Protein AF-A0A519HIV2-F1 (afdb_monomer_lite)

Foldseek 3Di:
DDPPPDPDDDDPVLVVVLLVCVLVPHDLVVSCVVSVHDSVVSVVCCVVVVSDPVSVCVVVVPDDPPDDPPHDDPVVVVVVVVVPPPDPPDDDLVRQLVVLQVVLVVCVVVVNNVVSVVSNVVNVVSVVVVVVVD

Secondary structure (DSSP, 8-state):
-----------HHHHHHHHHHHHTT--HHHHHHHTT--HHHHHHHHHHTT-SHHHHHHHTT---SS--TTSPPHHHHHHHHHHHSPPPP---HHHHHHHHHHHHHHHHHTT-HHHHHHHHHHHHHHHHHHHH--

Structure (mmCIF, N/CA/C/O backbone):
data_AF-A0A519HIV2-F1
#
_entry.id   AF-A0A519HIV2-F1
#
loop_
_atom_site.group_PDB
_atom_site.id
_atom_site.type_symbol
_atom_site.label_atom_id
_atom_site.label_alt_id
_atom_site.label_comp_id
_atom_site.label_asym_id
_atom_site.label_entity_id
_atom_site.label_seq_id
_atom_site.pdbx_PDB_ins_code
_atom_site.Cartn_x
_atom_site.Cartn_y
_atom_site.Cartn_z
_atom_site.occupancy
_atom_site.B_iso_or_equiv
_atom_site.auth_seq_id
_atom_site.auth_comp_id
_atom_site.auth_asym_id
_atom_site.auth_atom_id
_atom_site.pdbx_PDB_model_num
ATOM 1 N N . MET A 1 1 ? 1.471 12.743 49.410 1.00 39.19 1 MET A N 1
ATOM 2 C CA . MET A 1 1 ? -0.005 12.747 49.444 1.00 39.19 1 MET A CA 1
ATOM 3 C C . MET A 1 1 ? -0.466 11.949 48.234 1.00 39.19 1 MET A C 1
ATOM 5 O O . MET A 1 1 ? -0.447 12.463 47.124 1.00 39.19 1 MET A O 1
ATOM 9 N N . GLU A 1 2 ? -0.706 10.650 48.408 1.00 43.81 2 GLU A N 1
ATOM 10 C CA . GLU A 1 2 ? -1.133 9.797 47.297 1.00 43.81 2 GLU A CA 1
ATOM 11 C C . GLU A 1 2 ? -2.569 10.145 46.904 1.00 43.81 2 GLU A C 1
ATOM 13 O O . GLU A 1 2 ? -3.510 9.967 47.676 1.00 43.81 2 GLU A O 1
ATOM 18 N N . HIS A 1 3 ? -2.743 10.677 45.698 1.00 51.78 3 HIS A N 1
ATOM 19 C CA . HIS A 1 3 ? -4.063 10.919 45.137 1.00 51.78 3 HIS A CA 1
ATOM 20 C C . HIS A 1 3 ? -4.638 9.593 44.632 1.00 51.78 3 HIS A C 1
ATOM 22 O O . HIS A 1 3 ? -4.463 9.235 43.465 1.00 51.78 3 HIS A O 1
ATOM 28 N N . TYR A 1 4 ? -5.354 8.869 45.491 1.00 55.22 4 TYR A N 1
ATOM 29 C CA . TYR A 1 4 ? -6.195 7.754 45.060 1.00 55.22 4 TYR A CA 1
ATOM 30 C C . TYR A 1 4 ? -7.309 8.302 44.159 1.00 55.22 4 TYR A C 1
ATOM 32 O O . TYR A 1 4 ? -8.351 8.766 44.620 1.00 55.22 4 TYR A O 1
ATOM 40 N N . ARG A 1 5 ? -7.088 8.295 42.839 1.00 59.34 5 ARG A N 1
ATOM 41 C CA . ARG A 1 5 ? -8.141 8.602 41.866 1.00 59.34 5 ARG A CA 1
ATOM 42 C C . ARG A 1 5 ? -9.160 7.467 41.908 1.00 59.34 5 ARG A C 1
ATOM 44 O O . ARG A 1 5 ? -8.945 6.423 41.295 1.00 59.34 5 ARG A O 1
ATOM 51 N N . LEU A 1 6 ? -10.270 7.684 42.614 1.00 60.53 6 LEU A N 1
ATOM 52 C CA . LEU A 1 6 ? -11.456 6.831 42.547 1.00 60.53 6 LEU A CA 1
ATOM 53 C C . LEU A 1 6 ? -11.798 6.578 41.074 1.00 60.53 6 LEU A C 1
ATOM 55 O O . LEU A 1 6 ? -12.088 7.498 40.304 1.00 60.53 6 LEU A O 1
ATOM 59 N N . ARG A 1 7 ? -11.700 5.313 40.657 1.00 65.31 7 ARG A N 1
ATOM 60 C CA . ARG A 1 7 ? -11.984 4.906 39.283 1.00 65.31 7 ARG A CA 1
ATOM 61 C C . ARG A 1 7 ? -13.464 5.175 39.024 1.00 65.31 7 ARG A C 1
ATOM 63 O O . ARG A 1 7 ? -14.319 4.553 39.644 1.00 65.31 7 ARG A O 1
ATOM 70 N N . LYS A 1 8 ? -13.771 6.108 38.116 1.00 69.88 8 LYS A N 1
ATOM 71 C CA . LYS A 1 8 ? -15.150 6.378 37.687 1.00 69.88 8 LYS A CA 1
ATOM 72 C C . LYS A 1 8 ? -15.730 5.104 37.066 1.00 69.88 8 LYS A C 1
ATOM 74 O O . LYS A 1 8 ? -15.392 4.755 35.933 1.00 69.88 8 LYS A O 1
ATOM 79 N N . TYR A 1 9 ? -16.578 4.401 37.809 1.00 74.69 9 TYR A N 1
ATOM 80 C CA . TYR A 1 9 ? -17.362 3.289 37.286 1.00 74.69 9 TYR A CA 1
ATOM 81 C C . TYR A 1 9 ? -18.682 3.820 36.717 1.00 74.69 9 TYR A C 1
ATOM 83 O O . TYR A 1 9 ? -19.297 4.748 37.248 1.00 74.69 9 TYR A O 1
ATOM 91 N N . ARG A 1 10 ? -19.091 3.258 35.579 1.00 81.25 10 ARG A N 1
ATOM 92 C CA . ARG A 1 10 ? -20.380 3.522 34.934 1.00 81.25 10 ARG A CA 1
ATOM 93 C C . ARG A 1 10 ? -21.106 2.198 34.779 1.00 81.25 10 ARG A C 1
ATOM 95 O O . ARG A 1 10 ? -20.470 1.205 34.415 1.00 81.25 10 ARG A O 1
ATOM 102 N N . GLY A 1 11 ? -22.401 2.206 35.079 1.00 84.62 11 GLY A N 1
ATOM 103 C CA . GLY A 1 11 ? -23.249 1.022 35.024 1.00 84.62 11 GLY A CA 1
ATOM 104 C C . GLY A 1 11 ? -23.404 0.469 33.602 1.00 84.62 11 GLY A C 1
ATOM 105 O O . GLY A 1 11 ? -23.075 1.152 32.624 1.00 84.62 11 GLY A O 1
ATOM 106 N N . PRO A 1 12 ? -23.904 -0.771 33.468 1.00 87.50 12 PRO A N 1
ATOM 107 C CA . PRO A 1 12 ? -24.088 -1.423 32.172 1.00 87.50 12 PRO A CA 1
ATOM 108 C C . PRO A 1 12 ? -25.025 -0.635 31.244 1.00 87.50 12 PRO A C 1
ATOM 110 O O . PRO A 1 12 ? -24.770 -0.563 30.043 1.00 87.50 12 PRO A O 1
ATOM 113 N N . GLU A 1 13 ? -26.037 0.039 31.792 1.00 89.06 13 GLU A N 1
ATOM 114 C CA . GLU A 1 13 ? -26.978 0.863 31.022 1.00 89.06 13 GLU A CA 1
ATOM 115 C C . GLU A 1 13 ? -26.298 2.051 30.332 1.00 89.06 13 GLU A C 1
ATOM 117 O O . GLU A 1 13 ? -26.504 2.288 29.139 1.00 89.06 13 GLU A O 1
ATOM 122 N N . THR A 1 14 ? -25.413 2.762 31.041 1.00 91.44 14 THR A N 1
ATOM 123 C CA . THR A 1 14 ? -24.627 3.857 30.453 1.00 91.44 14 THR A CA 1
ATOM 124 C C . THR A 1 14 ? -23.763 3.337 29.309 1.00 91.44 14 THR A C 1
ATOM 126 O O . THR A 1 14 ? -23.669 3.966 28.258 1.00 91.44 14 THR A O 1
ATOM 129 N N . TRP A 1 15 ? -23.158 2.160 29.479 1.00 91.38 15 TRP A N 1
ATOM 130 C CA . TRP A 1 15 ? -22.340 1.547 28.437 1.00 91.38 15 TRP A CA 1
ATOM 131 C C . TRP A 1 15 ? -23.147 1.090 27.220 1.00 91.38 15 TRP A C 1
ATOM 133 O O . TRP A 1 15 ? -22.638 1.185 26.103 1.00 91.38 15 TRP A O 1
ATOM 143 N N . ALA A 1 16 ? -24.403 0.672 27.394 1.00 92.75 16 ALA A N 1
ATOM 144 C CA . ALA A 1 16 ? -25.299 0.376 26.279 1.00 92.75 16 ALA A CA 1
ATOM 145 C C . ALA A 1 16 ? -25.609 1.636 25.450 1.00 92.75 16 ALA A C 1
ATOM 147 O O . ALA A 1 16 ? -25.564 1.596 24.218 1.00 92.75 16 ALA A O 1
ATOM 148 N N . GLN A 1 17 ? -25.841 2.777 26.108 1.00 94.06 17 GLN A N 1
ATOM 149 C CA . GLN A 1 17 ? -26.053 4.060 25.426 1.00 94.06 17 GLN A CA 1
ATOM 150 C C . GLN A 1 17 ? -24.782 4.566 24.731 1.00 94.06 17 GLN A C 1
ATOM 152 O O . GLN A 1 17 ? -24.836 4.985 23.574 1.00 94.06 17 GLN A O 1
ATOM 157 N N . VAL A 1 18 ? -23.627 4.450 25.395 1.00 94.12 18 VAL A N 1
ATOM 158 C CA . VAL A 1 18 ? -22.304 4.749 24.822 1.00 94.12 18 VAL A CA 1
ATOM 159 C C . VAL A 1 18 ? -22.059 3.925 23.560 1.00 94.12 18 VAL A C 1
ATOM 161 O O . VAL A 1 18 ? -21.657 4.476 22.536 1.00 94.12 18 VAL A O 1
ATOM 164 N N . ARG A 1 19 ? -22.337 2.615 23.609 1.00 93.25 19 ARG A N 1
ATOM 165 C CA . ARG A 1 19 ? -22.222 1.721 22.452 1.00 93.25 19 ARG A CA 1
ATOM 166 C C . ARG A 1 19 ? -23.124 2.184 21.316 1.00 93.25 19 ARG A C 1
ATOM 168 O O . ARG A 1 19 ? -22.651 2.294 20.190 1.00 93.25 19 ARG A O 1
ATOM 175 N N . LYS A 1 20 ? -24.395 2.478 21.605 1.00 94.00 20 LYS A N 1
ATOM 176 C CA . LYS A 1 20 ? -25.363 2.948 20.604 1.00 94.00 20 LYS A CA 1
ATOM 177 C C . LYS A 1 20 ? -24.875 4.222 19.907 1.00 94.00 20 LYS A C 1
ATOM 179 O O . LYS A 1 20 ? -24.882 4.270 18.683 1.00 94.00 20 LYS A O 1
ATOM 184 N N . ALA A 1 21 ? -24.400 5.210 20.666 1.00 93.44 21 ALA A N 1
ATOM 185 C CA . ALA A 1 21 ? -23.878 6.464 20.118 1.00 93.44 21 ALA A CA 1
ATOM 186 C C . ALA A 1 21 ? -22.599 6.258 19.286 1.00 93.44 21 ALA A C 1
ATOM 188 O O . ALA A 1 21 ? -22.478 6.780 18.180 1.00 93.44 21 ALA A O 1
ATOM 189 N N . TYR A 1 22 ? -21.664 5.447 19.788 1.00 93.31 22 TYR A N 1
ATOM 190 C CA . TYR A 1 22 ? -20.409 5.156 19.095 1.00 93.31 22 TYR A CA 1
ATOM 191 C C . TYR A 1 22 ? -20.631 4.402 17.776 1.00 93.31 22 TYR A C 1
ATOM 193 O O . TYR A 1 22 ? -20.067 4.766 16.746 1.00 93.31 22 TYR A O 1
ATOM 201 N N . VAL A 1 23 ? -21.493 3.380 17.789 1.00 92.00 23 VAL A N 1
ATOM 202 C CA . VAL A 1 23 ? -21.841 2.583 16.601 1.00 92.00 23 VAL A CA 1
ATOM 203 C C . VAL A 1 23 ? -22.635 3.404 15.582 1.00 92.00 23 VAL A C 1
ATOM 205 O O . VAL A 1 23 ? -22.438 3.219 14.386 1.00 92.00 23 VAL A O 1
ATOM 208 N N . ALA A 1 24 ? -23.457 4.360 16.028 1.00 91.12 24 ALA A N 1
ATOM 209 C CA . ALA A 1 24 ? -24.131 5.314 15.143 1.00 91.12 24 ALA A CA 1
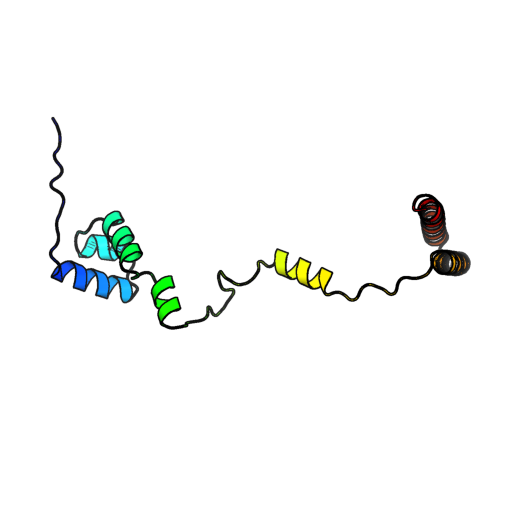ATOM 210 C C . ALA A 1 24 ? -23.160 6.259 14.400 1.00 91.12 24 ALA A C 1
ATOM 212 O O . ALA A 1 24 ? -23.580 6.985 13.504 1.00 91.12 24 ALA A O 1
ATOM 213 N N . GLY A 1 25 ? -21.866 6.246 14.743 1.00 91.19 25 GLY A N 1
ATOM 214 C CA . GLY A 1 25 ? -20.822 6.997 14.051 1.00 91.19 25 GLY A CA 1
ATOM 215 C C . GLY A 1 25 ? -20.345 8.249 14.784 1.00 91.19 25 GLY A C 1
ATOM 216 O O . GLY A 1 25 ? -19.493 8.960 14.249 1.00 91.19 25 GLY A O 1
ATOM 217 N N . GLU A 1 26 ? -20.834 8.512 16.001 1.00 92.19 26 GLU A N 1
ATOM 218 C CA . GLU A 1 26 ? -20.335 9.617 16.821 1.00 92.19 26 GLU A CA 1
ATOM 219 C C . GLU A 1 26 ? -18.861 9.380 17.214 1.00 92.19 26 GLU A C 1
ATOM 221 O O . GLU A 1 26 ? -18.433 8.262 17.518 1.00 92.19 26 GLU A O 1
ATOM 226 N N . SER A 1 27 ? -18.044 10.439 17.203 1.00 92.88 27 SER A N 1
ATOM 227 C CA . SER A 1 27 ? -16.610 10.310 17.487 1.00 92.88 27 SER A CA 1
ATOM 228 C C . SER A 1 27 ? -16.340 9.878 18.937 1.00 92.88 27 SER A C 1
ATOM 230 O O . SER A 1 27 ? -16.992 10.341 19.875 1.00 92.88 27 SER A O 1
ATOM 232 N N . ALA A 1 28 ? -15.316 9.041 19.152 1.00 92.06 28 ALA A N 1
ATOM 233 C CA . ALA A 1 28 ? -14.951 8.572 20.496 1.00 92.06 28 ALA A CA 1
ATOM 234 C C . ALA A 1 28 ? -14.712 9.712 21.514 1.00 92.06 28 ALA A C 1
ATOM 236 O O . ALA A 1 28 ? -15.161 9.572 22.650 1.00 92.06 28 ALA A O 1
ATOM 237 N N . PRO A 1 29 ? -14.049 10.838 21.164 1.00 94.38 29 PRO A N 1
ATOM 238 C CA . PRO A 1 29 ? -13.904 11.966 22.085 1.00 94.38 29 PRO A CA 1
ATOM 239 C C . PRO A 1 29 ? -15.234 12.636 22.451 1.00 94.38 29 PRO A C 1
ATOM 241 O O . PRO A 1 29 ? -15.391 13.043 23.598 1.00 94.38 29 PRO A O 1
ATOM 244 N N . SER A 1 30 ? -16.183 12.739 21.514 1.00 95.19 30 SER A N 1
ATOM 245 C CA . SER A 1 30 ? -17.508 13.325 21.770 1.00 95.19 30 SER A CA 1
ATOM 246 C C . SER A 1 30 ? -18.315 12.455 22.732 1.00 95.19 30 SER A C 1
ATOM 248 O O . SER A 1 30 ? -18.722 12.916 23.798 1.00 95.19 30 SER A O 1
ATOM 250 N N . VAL A 1 31 ? -18.413 11.156 22.431 1.00 94.44 31 VAL A N 1
ATOM 251 C CA . VAL A 1 31 ? -19.095 10.168 23.282 1.00 94.44 31 VAL A CA 1
ATOM 252 C C . VAL A 1 31 ? -18.464 10.125 24.680 1.00 94.44 31 VAL A C 1
ATOM 254 O O . VAL A 1 31 ? -19.171 10.109 25.686 1.00 94.44 31 VAL A O 1
ATOM 257 N N . ALA A 1 32 ? -17.131 10.169 24.766 1.00 93.75 32 ALA A N 1
ATOM 258 C CA . ALA A 1 32 ? -16.415 10.177 26.039 1.00 93.75 32 ALA A CA 1
ATOM 259 C C . ALA A 1 32 ? -16.784 11.374 26.928 1.00 93.75 32 ALA A C 1
ATOM 261 O O . ALA A 1 32 ? -17.019 11.194 28.122 1.00 93.75 32 ALA A O 1
ATOM 262 N N . ARG A 1 33 ? -16.882 12.578 26.346 1.00 92.75 33 ARG A N 1
ATOM 263 C CA . ARG A 1 33 ? -17.312 13.783 27.071 1.00 92.75 33 ARG A CA 1
ATOM 264 C C . ARG A 1 33 ? -18.780 13.698 27.482 1.00 92.75 33 ARG A C 1
ATOM 266 O O . ARG A 1 33 ? -19.098 13.976 28.630 1.00 92.75 33 ARG A O 1
ATOM 273 N N . ARG A 1 34 ? -19.656 13.274 26.566 1.00 92.56 34 ARG A N 1
ATOM 274 C CA . ARG A 1 34 ? -21.111 13.230 26.774 1.00 92.56 34 ARG A CA 1
ATOM 275 C C . ARG A 1 34 ? -21.532 12.287 27.903 1.00 92.56 34 ARG A C 1
ATOM 277 O O . ARG A 1 34 ? -22.433 12.618 28.662 1.00 92.56 34 ARG A O 1
ATOM 284 N N . PHE A 1 35 ? -20.883 11.131 28.017 1.00 89.88 35 PHE A N 1
ATOM 285 C CA . PHE A 1 35 ? -21.212 10.115 29.026 1.00 89.88 35 PHE A CA 1
ATOM 286 C C . PHE A 1 35 ? -20.229 10.086 30.213 1.00 89.88 35 PHE A C 1
ATOM 288 O O . PHE A 1 35 ? -20.300 9.183 31.051 1.00 89.88 35 PHE A O 1
ATOM 295 N N . ASP A 1 36 ? -19.305 11.054 30.286 1.00 89.25 36 ASP A N 1
ATOM 296 C CA . ASP A 1 36 ? -18.225 11.141 31.283 1.00 89.25 36 ASP A CA 1
ATOM 297 C C . ASP A 1 36 ? -17.496 9.796 31.480 1.00 89.25 36 ASP A C 1
ATOM 299 O O . ASP A 1 36 ? -17.353 9.277 32.593 1.00 89.25 36 ASP A O 1
ATOM 303 N N . VAL A 1 37 ? -17.070 9.200 30.360 1.00 90.00 37 VAL A N 1
ATOM 304 C CA . VAL A 1 37 ? -16.260 7.974 30.325 1.00 90.00 37 VAL A CA 1
ATOM 305 C C . VAL A 1 37 ? -14.853 8.275 29.828 1.00 90.00 37 VAL A C 1
ATOM 307 O O . VAL A 1 37 ? -14.632 9.101 28.948 1.00 90.00 37 VAL A O 1
ATOM 310 N N . GLY A 1 38 ? -13.864 7.559 30.363 1.00 91.00 38 GLY A N 1
ATOM 311 C CA . GLY A 1 38 ? -12.484 7.697 29.904 1.00 91.00 38 GLY A CA 1
ATOM 312 C C . GLY A 1 38 ? -12.319 7.239 28.452 1.00 91.00 38 GLY A C 1
ATOM 313 O O . GLY A 1 38 ? -12.650 6.099 28.120 1.00 91.00 38 GLY A O 1
ATOM 314 N N . LEU A 1 39 ? -11.725 8.086 27.606 1.00 91.94 39 LEU A N 1
ATOM 315 C CA . LEU A 1 39 ? -11.493 7.800 26.183 1.00 91.94 39 LEU A CA 1
ATOM 316 C C . LEU A 1 39 ? -10.708 6.497 25.958 1.00 91.94 39 LEU A C 1
ATOM 318 O O . LEU A 1 39 ? -11.046 5.704 25.080 1.00 91.94 39 LEU A O 1
ATOM 322 N N . ALA A 1 40 ? -9.677 6.250 26.770 1.00 91.00 40 ALA A N 1
ATOM 323 C CA . ALA A 1 40 ? -8.881 5.026 26.690 1.00 91.00 40 ALA A CA 1
ATOM 324 C C . ALA A 1 40 ? -9.705 3.771 27.031 1.00 91.00 40 ALA A C 1
ATOM 326 O O . ALA A 1 40 ? -9.547 2.737 26.384 1.00 91.00 40 ALA A O 1
ATOM 327 N N . ASN A 1 41 ? -10.617 3.870 28.006 1.00 90.75 41 ASN A N 1
ATOM 328 C CA . ASN A 1 41 ? -11.508 2.772 28.380 1.00 90.75 41 ASN A CA 1
ATOM 329 C C . ASN A 1 41 ? -12.526 2.496 27.264 1.00 90.75 41 ASN A C 1
ATOM 331 O O . ASN A 1 41 ? -12.674 1.352 26.847 1.00 90.75 41 ASN A O 1
ATOM 335 N N . LEU A 1 42 ? -13.133 3.548 26.701 1.00 91.44 42 LEU A N 1
ATOM 336 C CA . LEU A 1 42 ? -14.028 3.433 25.548 1.00 91.44 42 LEU A CA 1
ATOM 337 C C . LEU A 1 42 ? -13.343 2.739 24.364 1.00 91.44 42 LEU A C 1
ATOM 339 O O . LEU A 1 42 ? -13.883 1.777 23.829 1.00 91.44 42 LEU A O 1
ATOM 343 N N . ARG A 1 43 ? -12.133 3.172 23.984 1.00 92.31 43 ARG A N 1
ATOM 344 C CA . ARG A 1 43 ? -11.375 2.560 22.878 1.00 92.31 43 ARG A CA 1
ATOM 345 C C . ARG A 1 43 ? -11.022 1.100 23.152 1.00 92.31 43 ARG A C 1
ATOM 347 O O . ARG A 1 43 ? -11.180 0.262 22.268 1.00 92.31 43 ARG A O 1
ATOM 354 N N . ARG A 1 44 ? -10.565 0.784 24.370 1.00 91.56 44 ARG A N 1
ATOM 355 C CA . ARG A 1 44 ? -10.259 -0.596 24.775 1.00 91.56 44 ARG A CA 1
ATOM 356 C C . ARG A 1 44 ? -11.503 -1.473 24.678 1.00 91.56 44 ARG A C 1
ATOM 358 O O . ARG A 1 44 ? -11.444 -2.534 24.068 1.00 91.56 44 ARG A O 1
ATOM 365 N N . ARG A 1 45 ? -12.620 -1.012 25.237 1.00 91.00 45 ARG A N 1
ATOM 366 C CA . ARG A 1 45 ? -13.888 -1.741 25.232 1.00 91.00 45 ARG A CA 1
ATOM 367 C C . ARG A 1 45 ? -14.426 -1.932 23.817 1.00 91.00 45 ARG A C 1
ATOM 369 O O . ARG A 1 45 ? -14.762 -3.049 23.452 1.00 91.00 45 ARG A O 1
ATOM 376 N N . ALA A 1 46 ? -14.395 -0.887 22.992 1.00 92.19 46 ALA A N 1
ATOM 377 C CA . ALA A 1 46 ? -14.781 -0.965 21.586 1.00 92.19 46 ALA A CA 1
ATOM 378 C C . ALA A 1 46 ? -13.930 -1.970 20.794 1.00 92.19 46 ALA A C 1
ATOM 380 O O . ALA A 1 46 ? -14.462 -2.661 19.932 1.00 92.19 46 ALA A O 1
ATOM 381 N N . ARG A 1 47 ? -12.626 -2.087 21.090 1.00 91.75 47 ARG A N 1
ATOM 382 C CA . ARG A 1 47 ? -11.750 -3.093 20.470 1.00 91.75 47 ARG A CA 1
ATOM 383 C C . ARG A 1 47 ? -12.096 -4.513 20.922 1.00 91.75 47 ARG A C 1
ATOM 385 O O . ARG A 1 47 ? -12.207 -5.386 20.073 1.00 91.75 47 ARG A O 1
ATOM 392 N N . VAL A 1 48 ? -12.253 -4.734 22.229 1.00 91.38 48 VAL A N 1
ATOM 393 C CA . VAL A 1 48 ? -12.524 -6.065 22.809 1.00 91.38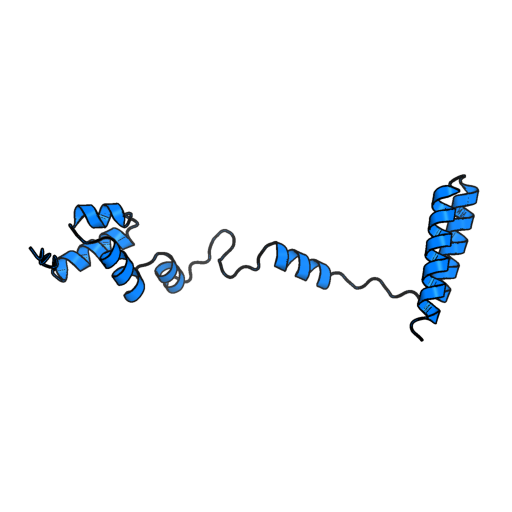 48 VAL A CA 1
ATOM 394 C C . VAL A 1 48 ? -13.903 -6.582 22.403 1.00 91.38 48 VAL A C 1
ATOM 396 O O . VAL A 1 48 ? -14.035 -7.731 22.006 1.00 91.38 48 VAL A O 1
ATOM 399 N N . GLU A 1 49 ? -14.922 -5.728 22.451 1.00 89.00 49 GLU A N 1
ATOM 400 C CA . GLU A 1 49 ? -16.296 -6.101 22.102 1.00 89.00 49 GLU A CA 1
ATOM 401 C C . GLU A 1 49 ? -16.610 -5.942 20.600 1.00 89.00 49 GLU A C 1
ATOM 403 O O . GLU A 1 49 ? -17.741 -6.169 20.166 1.00 89.00 49 GLU A O 1
ATOM 408 N N . GLY A 1 50 ? -15.627 -5.532 19.790 1.00 89.75 50 GLY A N 1
ATOM 409 C CA . GLY A 1 50 ? -15.756 -5.451 18.333 1.00 89.75 50 GLY A CA 1
ATOM 410 C C . GLY A 1 50 ? -16.720 -4.371 17.832 1.00 89.75 50 GLY A C 1
ATOM 411 O O . GLY A 1 50 ? -17.362 -4.548 16.803 1.00 89.75 50 GLY A O 1
ATOM 412 N N . TRP A 1 51 ? -16.846 -3.246 18.536 1.00 89.62 51 TRP A N 1
ATOM 413 C CA . TRP A 1 51 ? -17.684 -2.111 18.119 1.00 89.62 51 TRP A CA 1
ATOM 414 C C . TRP A 1 51 ? -17.009 -1.206 17.075 1.00 89.62 51 TRP A C 1
ATOM 416 O O . TRP A 1 51 ? -17.548 -0.158 16.725 1.00 89.62 51 TRP A O 1
ATOM 426 N N . THR A 1 52 ? -15.796 -1.537 16.629 1.00 87.44 52 THR A N 1
ATOM 427 C CA . THR A 1 52 ? -15.056 -0.717 15.664 1.00 87.44 52 THR A CA 1
ATOM 428 C C . THR A 1 52 ? -15.696 -0.786 14.280 1.00 87.44 52 THR A C 1
ATOM 430 O O . THR A 1 52 ? -16.250 -1.811 13.885 1.00 87.44 52 THR A O 1
ATOM 433 N N . ARG A 1 53 ? -15.573 0.303 13.510 1.00 82.94 53 ARG A N 1
ATOM 434 C CA . ARG A 1 53 ? -16.117 0.389 12.142 1.00 82.94 53 ARG A CA 1
ATOM 435 C C . ARG A 1 53 ? -15.624 -0.762 11.259 1.00 82.94 53 ARG A C 1
ATOM 437 O O . ARG A 1 53 ? -16.425 -1.339 10.542 1.00 82.94 53 ARG A O 1
ATOM 444 N N . SER A 1 54 ? -14.351 -1.144 11.382 1.00 81.69 54 SER A N 1
ATOM 445 C CA . SER A 1 54 ? -13.769 -2.276 10.649 1.00 81.69 54 SER A CA 1
ATOM 446 C C . SER A 1 54 ? -14.415 -3.615 11.016 1.00 81.69 54 SER A C 1
ATOM 448 O O . SER A 1 54 ? -14.782 -4.365 10.125 1.00 81.69 54 SER A O 1
ATOM 450 N N . LYS A 1 55 ? -14.626 -3.900 12.311 1.00 85.62 55 LYS A N 1
ATOM 451 C CA . LYS A 1 55 ? -15.265 -5.153 12.755 1.00 85.62 55 LYS A CA 1
ATOM 452 C C . LYS A 1 55 ? -16.748 -5.218 12.390 1.00 85.62 55 LYS A C 1
ATOM 454 O O . LYS A 1 55 ? -17.274 -6.295 12.129 1.00 85.62 55 LYS A O 1
ATOM 459 N N . ILE A 1 56 ? -17.425 -4.070 12.364 1.00 85.38 56 ILE A N 1
ATOM 460 C CA . ILE A 1 56 ? -18.803 -3.973 11.871 1.00 85.38 56 ILE A CA 1
ATOM 461 C C . ILE A 1 56 ? -18.843 -4.218 10.358 1.00 85.38 56 ILE A C 1
ATOM 463 O O . ILE A 1 56 ? -19.691 -4.981 9.910 1.00 85.38 56 ILE A O 1
ATOM 467 N N . ALA A 1 57 ? -17.926 -3.623 9.589 1.00 83.75 57 ALA A N 1
ATOM 468 C CA . ALA A 1 57 ? -17.835 -3.832 8.144 1.00 83.75 57 ALA A CA 1
ATOM 469 C C . ALA A 1 57 ? -17.556 -5.302 7.794 1.00 83.75 57 ALA A C 1
ATOM 471 O O . ALA A 1 57 ? -18.254 -5.855 6.957 1.00 83.75 57 ALA A O 1
ATOM 472 N N . GLU A 1 58 ? -16.625 -5.944 8.505 1.00 82.50 58 GLU A N 1
ATOM 473 C CA . GLU A 1 58 ? -16.316 -7.376 8.379 1.00 82.50 58 GLU A CA 1
ATOM 474 C C . GLU A 1 58 ? -17.549 -8.253 8.646 1.00 82.50 58 GLU A C 1
ATOM 476 O O . GLU A 1 58 ? -17.836 -9.172 7.889 1.00 82.50 58 GLU A O 1
ATOM 481 N N . ARG A 1 59 ? -18.341 -7.942 9.683 1.00 83.06 59 ARG A N 1
ATOM 482 C CA . ARG A 1 59 ? -19.584 -8.677 9.976 1.00 83.06 59 ARG A CA 1
ATOM 483 C C . ARG A 1 59 ? -20.656 -8.492 8.901 1.00 83.06 59 ARG A C 1
ATOM 485 O O . ARG A 1 59 ? -21.453 -9.397 8.685 1.00 83.06 59 ARG A O 1
ATOM 492 N N . LEU A 1 60 ? -20.725 -7.305 8.307 1.00 83.81 60 LEU A N 1
ATOM 493 C CA . LEU A 1 60 ? -21.697 -6.969 7.268 1.00 83.81 60 LEU A CA 1
ATOM 494 C C . LEU A 1 60 ? -21.215 -7.356 5.859 1.00 83.81 60 LEU A C 1
ATOM 496 O O . LEU A 1 60 ? -21.905 -7.031 4.899 1.00 83.81 60 LEU A O 1
ATOM 500 N N . ASP A 1 61 ? -20.048 -8.002 5.744 1.00 79.00 61 ASP A N 1
ATOM 501 C CA . ASP A 1 61 ? -19.371 -8.324 4.479 1.00 79.00 61 ASP A CA 1
ATOM 502 C C . ASP A 1 61 ? -19.277 -7.117 3.523 1.00 79.00 61 ASP A C 1
ATOM 504 O O . ASP A 1 61 ? -19.428 -7.202 2.303 1.00 79.00 61 ASP A O 1
ATOM 508 N N . LEU A 1 62 ? -19.072 -5.929 4.100 1.00 78.12 62 LEU A N 1
ATOM 509 C CA . LEU A 1 62 ? -18.965 -4.699 3.330 1.00 78.12 62 LEU A CA 1
ATOM 510 C C . LEU A 1 62 ? -17.565 -4.592 2.741 1.00 78.12 62 LEU A C 1
ATOM 512 O O . LEU A 1 62 ? -16.586 -4.378 3.460 1.00 78.12 62 LEU A O 1
ATOM 516 N N . LYS A 1 63 ? -17.489 -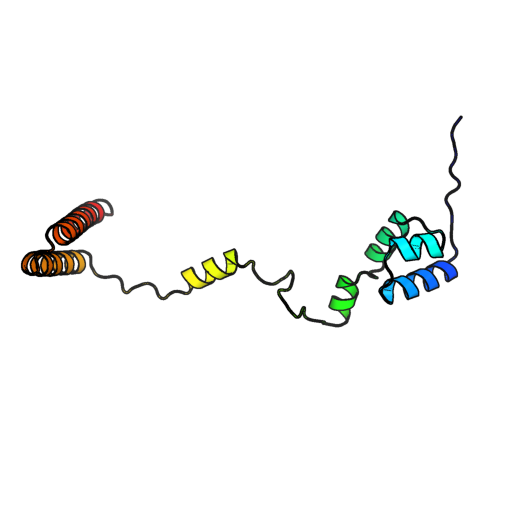4.665 1.412 1.00 70.19 63 LYS A N 1
ATOM 517 C CA . LYS A 1 63 ? -16.247 -4.422 0.682 1.00 70.19 63 LYS A CA 1
ATOM 518 C C . LYS A 1 63 ? -15.952 -2.919 0.594 1.00 70.19 63 LYS A C 1
ATOM 520 O O . LYS A 1 63 ? -16.857 -2.125 0.323 1.00 70.19 63 LYS A O 1
ATOM 525 N N . PRO A 1 64 ? -14.698 -2.501 0.819 1.00 69.38 64 PRO A N 1
ATOM 526 C CA . PRO A 1 64 ? -14.298 -1.112 0.645 1.00 69.38 64 PRO A CA 1
ATOM 527 C C . PRO A 1 64 ? -14.433 -0.695 -0.826 1.00 69.38 64 PRO A C 1
ATOM 529 O O . PRO A 1 64 ? -14.017 -1.413 -1.727 1.00 69.38 64 PRO A O 1
ATOM 532 N N . LEU A 1 65 ? -14.997 0.491 -1.072 1.00 70.81 65 LEU A N 1
ATOM 533 C CA . LEU A 1 65 ? -15.221 1.017 -2.430 1.00 70.81 65 LEU A CA 1
ATOM 534 C C . LEU A 1 65 ? -13.925 1.420 -3.159 1.00 70.81 65 LEU A C 1
ATOM 536 O O . LEU A 1 65 ? -13.925 1.591 -4.373 1.00 70.81 65 LEU A O 1
ATOM 540 N N . ARG A 1 66 ? -12.829 1.620 -2.425 1.00 65.38 66 ARG A N 1
ATOM 541 C CA . ARG A 1 66 ? -11.516 1.994 -2.956 1.00 65.38 66 ARG A CA 1
ATOM 542 C C . ARG A 1 66 ? -10.459 1.317 -2.098 1.00 65.38 66 ARG A C 1
ATOM 544 O O . ARG A 1 66 ? -10.320 1.736 -0.954 1.00 65.38 66 ARG A O 1
ATOM 551 N N . GLY A 1 67 ? -9.726 0.354 -2.655 1.00 64.62 67 GLY A N 1
ATOM 552 C CA . GLY A 1 67 ? -8.492 -0.171 -2.064 1.00 64.62 67 GLY A CA 1
ATOM 553 C C . GLY A 1 67 ? -8.674 -0.683 -0.634 1.00 64.62 67 GLY A C 1
ATOM 554 O O . GLY A 1 67 ? -8.474 0.072 0.318 1.00 64.62 67 GLY A O 1
ATOM 555 N N . GLY A 1 68 ? -9.081 -1.936 -0.458 1.00 67.56 68 GLY A N 1
ATOM 556 C CA . GLY A 1 68 ? -9.103 -2.568 0.855 1.00 67.56 68 GLY A CA 1
ATOM 557 C C . GLY A 1 68 ? -7.711 -2.686 1.463 1.00 67.56 68 GLY A C 1
ATOM 558 O O . GLY A 1 68 ? -6.707 -2.665 0.762 1.00 67.56 68 GLY A O 1
ATOM 559 N N . ALA A 1 69 ? -7.643 -2.835 2.788 1.00 67.38 69 ALA A N 1
ATOM 560 C CA . ALA A 1 69 ? -6.379 -3.148 3.461 1.00 67.38 69 ALA A CA 1
ATOM 561 C C . ALA A 1 69 ? -5.757 -4.465 2.953 1.00 67.38 69 ALA A C 1
ATOM 563 O O . ALA A 1 69 ? -4.553 -4.658 3.088 1.00 67.38 69 ALA A O 1
ATOM 564 N N . ASP A 1 70 ? -6.588 -5.331 2.370 1.00 70.00 70 ASP A N 1
ATOM 565 C CA . ASP A 1 70 ? -6.197 -6.603 1.770 1.00 70.00 70 ASP A CA 1
ATOM 566 C C . ASP A 1 70 ? -5.786 -6.468 0.294 1.00 70.00 70 ASP A C 1
ATOM 568 O O . ASP A 1 70 ? -5.253 -7.421 -0.274 1.00 70.00 70 ASP A O 1
ATOM 572 N N . ASP A 1 71 ? -6.005 -5.305 -0.335 1.00 75.50 71 ASP A N 1
ATOM 573 C CA . ASP A 1 71 ? -5.555 -5.092 -1.706 1.00 75.50 71 ASP A CA 1
ATOM 574 C C . ASP A 1 71 ? -4.025 -4.924 -1.721 1.00 75.50 71 ASP A C 1
ATOM 576 O O . ASP A 1 71 ? -3.466 -4.177 -0.905 1.00 75.50 71 ASP A O 1
ATOM 580 N N . PRO A 1 72 ? -3.318 -5.604 -2.643 1.00 76.94 72 PRO A N 1
ATOM 581 C CA . PRO A 1 72 ? -1.878 -5.455 -2.783 1.00 76.94 72 PRO A CA 1
ATOM 582 C C . PRO A 1 72 ? -1.510 -3.990 -3.019 1.00 76.94 72 PRO A C 1
ATOM 584 O O . PRO A 1 72 ? -2.196 -3.246 -3.725 1.00 76.94 72 PRO A O 1
ATOM 587 N N . SER A 1 73 ? -0.392 -3.570 -2.423 1.00 83.00 73 SER A N 1
ATOM 588 C CA . SER A 1 73 ? 0.087 -2.204 -2.611 1.00 83.00 73 SER A CA 1
ATOM 589 C C . SER A 1 73 ? 0.339 -1.927 -4.101 1.00 83.00 73 SER A C 1
ATOM 591 O O . SER A 1 73 ? 0.692 -2.849 -4.842 1.00 83.00 73 SER A O 1
ATOM 593 N N . PRO A 1 74 ? 0.243 -0.664 -4.555 1.00 81.56 74 PRO A N 1
ATOM 594 C CA . PRO A 1 74 ? 0.528 -0.315 -5.947 1.00 81.56 74 PRO A CA 1
ATOM 595 C C . PRO A 1 74 ? 1.902 -0.804 -6.430 1.00 81.56 74 PRO A C 1
ATOM 597 O O . PRO A 1 74 ? 2.052 -1.201 -7.579 1.00 81.56 74 PRO A O 1
ATOM 600 N N . ALA A 1 75 ? 2.898 -0.829 -5.539 1.00 84.62 75 ALA A N 1
ATOM 601 C CA . ALA A 1 75 ? 4.226 -1.350 -5.848 1.00 84.62 75 ALA A CA 1
ATOM 602 C C . ALA A 1 75 ? 4.226 -2.873 -6.060 1.00 84.62 75 ALA A C 1
ATOM 604 O O . ALA A 1 75 ? 4.884 -3.364 -6.971 1.00 84.62 75 ALA A O 1
ATOM 605 N N . LEU A 1 76 ? 3.475 -3.618 -5.242 1.00 85.25 76 LEU A N 1
ATOM 606 C CA . LEU A 1 76 ? 3.335 -5.065 -5.406 1.00 85.25 76 LEU A CA 1
ATOM 607 C C . LEU A 1 76 ? 2.585 -5.408 -6.699 1.00 85.25 76 LEU A C 1
ATOM 609 O O . LEU A 1 76 ? 2.969 -6.339 -7.398 1.00 85.25 76 LEU A O 1
ATOM 613 N N . MET A 1 77 ? 1.552 -4.627 -7.028 1.00 86.50 77 MET A N 1
ATOM 614 C CA . MET A 1 77 ? 0.812 -4.758 -8.284 1.00 86.50 77 MET A CA 1
ATOM 615 C C . MET A 1 77 ? 1.716 -4.548 -9.499 1.00 86.50 77 MET A C 1
ATOM 617 O O . MET A 1 77 ? 1.701 -5.368 -10.407 1.00 86.50 77 MET A O 1
ATOM 621 N N . ALA A 1 78 ? 2.559 -3.513 -9.487 1.00 85.94 78 ALA A N 1
ATOM 622 C CA . ALA A 1 78 ? 3.493 -3.254 -10.582 1.00 85.94 78 ALA A CA 1
ATOM 623 C C . ALA A 1 78 ? 4.512 -4.392 -10.773 1.00 85.94 78 ALA A C 1
ATOM 625 O O . ALA A 1 78 ? 4.852 -4.739 -11.900 1.00 85.94 78 ALA A O 1
ATOM 626 N N . LEU A 1 79 ? 4.991 -5.001 -9.683 1.00 85.19 79 LEU A N 1
ATOM 627 C CA . LEU A 1 79 ? 5.874 -6.168 -9.769 1.00 85.19 79 LEU A CA 1
ATOM 628 C C . LEU A 1 79 ? 5.152 -7.388 -10.348 1.00 85.19 79 LEU A C 1
ATOM 630 O O . LEU A 1 79 ? 5.706 -8.054 -11.217 1.00 85.19 79 LEU A O 1
ATOM 634 N N . ALA A 1 80 ? 3.918 -7.646 -9.911 1.00 87.19 80 ALA A N 1
ATOM 635 C CA . ALA A 1 80 ? 3.102 -8.728 -10.453 1.00 87.19 80 ALA A CA 1
ATOM 636 C C . ALA A 1 80 ? 2.799 -8.520 -11.947 1.00 87.19 80 ALA A C 1
ATOM 638 O O . ALA A 1 80 ? 2.827 -9.474 -12.718 1.00 87.19 80 ALA A O 1
ATOM 639 N N . GLU A 1 81 ? 2.560 -7.278 -12.375 1.00 87.69 81 GLU A N 1
ATOM 640 C CA . GLU A 1 81 ? 2.406 -6.931 -13.790 1.00 87.69 81 GLU A CA 1
ATOM 641 C C . GLU A 1 81 ? 3.684 -7.202 -14.587 1.00 87.69 81 GLU A C 1
ATOM 643 O O . GLU A 1 81 ? 3.598 -7.800 -15.655 1.00 87.69 81 GLU A O 1
ATOM 648 N N . LEU A 1 82 ? 4.859 -6.818 -14.068 1.00 82.81 82 LEU A N 1
ATOM 649 C CA . LEU A 1 82 ? 6.153 -7.099 -14.702 1.00 82.81 82 LEU A CA 1
ATOM 650 C C . LEU A 1 82 ? 6.431 -8.602 -14.814 1.00 82.81 82 LEU A C 1
ATOM 652 O O . LEU A 1 82 ? 6.943 -9.049 -15.836 1.00 82.81 82 LEU A O 1
ATOM 656 N N . GLU A 1 83 ? 6.087 -9.381 -13.789 1.00 83.06 83 GLU A N 1
ATOM 657 C CA . GLU A 1 83 ? 6.235 -10.840 -13.792 1.00 83.06 83 GLU A CA 1
ATOM 658 C C . GLU A 1 83 ? 5.242 -11.519 -14.748 1.00 83.06 83 GLU A C 1
ATOM 660 O O . GLU A 1 83 ? 5.575 -12.508 -15.397 1.00 83.06 83 GLU A O 1
ATOM 665 N N . ALA A 1 84 ? 4.041 -10.954 -14.891 1.00 85.56 84 ALA A N 1
ATOM 666 C CA . ALA A 1 84 ? 3.036 -11.409 -15.845 1.00 85.56 84 ALA A CA 1
ATOM 667 C C . ALA A 1 84 ? 3.336 -10.988 -17.295 1.00 85.56 84 ALA A C 1
ATOM 669 O O . ALA A 1 84 ? 2.661 -11.467 -18.214 1.00 85.56 84 ALA A O 1
ATOM 670 N N . MET A 1 85 ? 4.318 -10.106 -17.534 1.00 78.25 85 MET A N 1
ATOM 671 C CA . MET A 1 85 ? 4.725 -9.772 -18.895 1.00 78.25 85 MET A CA 1
ATOM 672 C C . MET A 1 85 ? 5.261 -11.032 -19.581 1.00 78.25 85 MET A C 1
ATOM 674 O O . MET A 1 85 ? 6.119 -11.717 -19.022 1.00 78.25 85 MET A O 1
ATOM 678 N N . PRO A 1 86 ? 4.793 -11.350 -20.803 1.00 80.44 86 PRO A N 1
ATOM 679 C CA . PRO A 1 86 ? 5.305 -12.500 -21.525 1.00 80.44 86 PRO A CA 1
ATOM 680 C C . PRO A 1 86 ? 6.812 -12.331 -21.707 1.00 80.44 86 PRO A C 1
ATOM 682 O O . PRO A 1 86 ? 7.267 -11.306 -22.226 1.00 80.44 86 PRO A O 1
ATOM 685 N N . GLU A 1 87 ? 7.581 -13.332 -21.271 1.00 72.44 87 GLU A N 1
ATOM 686 C CA . GLU A 1 87 ? 9.028 -13.318 -21.447 1.00 72.44 87 GLU A CA 1
ATOM 687 C C . GLU A 1 87 ? 9.316 -13.146 -22.948 1.00 72.44 87 GLU A C 1
ATOM 689 O O . GLU A 1 87 ? 8.767 -13.899 -23.767 1.00 72.44 87 GLU A O 1
ATOM 694 N N . PRO A 1 88 ? 10.112 -12.136 -23.352 1.00 71.12 88 PRO A N 1
ATOM 695 C CA . PRO A 1 88 ? 10.411 -11.942 -24.758 1.00 71.12 88 PRO A CA 1
ATOM 696 C C . PRO A 1 88 ? 11.032 -13.232 -25.303 1.00 71.12 88 PRO A C 1
ATOM 698 O O . PRO A 1 88 ? 11.847 -13.857 -24.616 1.00 71.12 88 PRO A O 1
ATOM 701 N N . PRO A 1 89 ? 10.666 -13.651 -26.528 1.00 76.12 89 PRO A N 1
ATOM 702 C CA . PRO A 1 89 ? 11.156 -14.901 -27.082 1.00 76.12 89 PRO A CA 1
ATOM 703 C C . PRO A 1 89 ? 12.682 -14.883 -27.063 1.00 76.12 89 PRO A C 1
ATOM 705 O O . PRO A 1 89 ? 13.310 -14.007 -27.665 1.00 76.12 89 PRO A O 1
ATOM 708 N N . ARG A 1 90 ? 13.278 -15.840 -26.344 1.00 74.75 90 ARG A N 1
ATOM 709 C CA . ARG A 1 90 ? 14.732 -15.948 -26.230 1.00 74.75 90 ARG A CA 1
ATOM 710 C C . ARG A 1 90 ? 15.310 -16.175 -27.624 1.00 74.75 90 ARG A C 1
ATOM 712 O O . ARG A 1 90 ? 15.029 -17.181 -28.271 1.00 74.75 90 ARG A O 1
ATOM 719 N N . ILE A 1 91 ? 16.096 -15.217 -28.103 1.00 79.62 91 ILE A N 1
ATOM 720 C CA . ILE A 1 91 ? 16.827 -15.339 -29.363 1.00 79.62 91 ILE A CA 1
ATOM 721 C C . ILE A 1 91 ? 18.170 -15.984 -29.034 1.00 79.62 91 ILE A C 1
ATOM 723 O O . ILE A 1 91 ? 18.864 -15.528 -28.127 1.00 79.62 91 ILE A O 1
ATOM 727 N N . ASP A 1 92 ? 18.542 -17.024 -29.779 1.00 83.94 92 ASP A N 1
ATOM 728 C CA . ASP A 1 92 ? 19.881 -17.604 -29.690 1.00 83.94 92 ASP A CA 1
ATOM 729 C C . ASP A 1 92 ? 20.960 -16.516 -29.849 1.00 83.94 92 ASP A C 1
ATOM 731 O O . ASP A 1 92 ? 20.845 -15.615 -30.685 1.00 83.94 92 ASP A O 1
ATOM 735 N N . ALA A 1 93 ? 22.026 -16.600 -29.051 1.00 81.38 93 ALA A N 1
ATOM 736 C CA . ALA A 1 93 ? 23.054 -15.568 -28.998 1.00 81.38 93 ALA A CA 1
ATOM 737 C C . ALA A 1 93 ? 23.707 -15.329 -30.369 1.00 81.38 93 ALA A C 1
ATOM 739 O O . ALA A 1 93 ? 23.983 -14.187 -30.731 1.00 81.38 93 ALA A O 1
ATOM 740 N N . TYR A 1 94 ? 23.903 -16.377 -31.176 1.00 82.88 94 TYR A N 1
ATOM 741 C CA . TYR A 1 94 ? 24.464 -16.224 -32.518 1.00 82.88 94 TYR 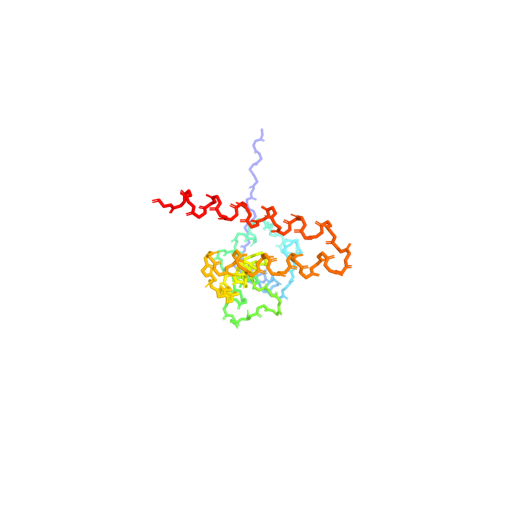A CA 1
ATOM 742 C C . TYR A 1 94 ? 23.482 -15.511 -33.460 1.00 82.88 94 TYR A C 1
ATOM 744 O O . TYR A 1 94 ? 23.860 -14.592 -34.194 1.00 82.88 94 TYR A O 1
ATOM 752 N N . ALA A 1 95 ? 22.194 -15.855 -33.384 1.00 87.06 95 ALA A N 1
ATOM 753 C CA . ALA A 1 95 ? 21.145 -15.155 -34.123 1.00 87.06 95 ALA A CA 1
ATOM 754 C C . ALA A 1 95 ? 21.003 -13.677 -33.702 1.00 87.06 95 ALA A C 1
ATOM 756 O O . ALA A 1 95 ? 20.758 -12.816 -34.555 1.00 87.06 95 ALA A O 1
ATOM 757 N N . ALA A 1 96 ? 21.185 -13.363 -32.415 1.00 87.19 96 ALA A N 1
ATOM 758 C CA . ALA A 1 96 ? 21.167 -11.997 -31.894 1.00 87.19 96 ALA A CA 1
ATOM 759 C C . ALA A 1 96 ? 22.343 -11.164 -32.434 1.00 87.19 96 ALA A C 1
ATOM 761 O O . ALA A 1 96 ? 22.120 -10.069 -32.958 1.00 87.19 96 ALA A O 1
ATOM 762 N N . LEU A 1 97 ? 23.564 -11.711 -32.409 1.00 89.25 97 LEU A N 1
ATOM 763 C CA . LEU A 1 97 ? 24.755 -11.073 -32.987 1.00 89.25 97 LEU A CA 1
ATOM 764 C C . LEU A 1 97 ? 24.567 -10.787 -34.484 1.00 89.25 97 LEU A C 1
ATOM 766 O O . LEU A 1 97 ? 24.773 -9.661 -34.937 1.00 89.25 97 LEU A O 1
ATOM 770 N N . GLY A 1 98 ? 24.081 -11.769 -35.251 1.00 89.50 98 GLY A N 1
ATOM 771 C CA . GLY A 1 98 ? 23.814 -11.593 -36.682 1.00 89.50 98 GLY A CA 1
ATOM 772 C C . GLY A 1 98 ? 22.754 -10.523 -36.982 1.00 89.50 98 GLY A C 1
ATOM 773 O O . GLY A 1 98 ? 22.868 -9.781 -37.961 1.00 89.50 98 GLY A O 1
ATOM 774 N N . LYS A 1 99 ? 21.716 -10.397 -36.142 1.00 91.94 99 LYS A N 1
ATOM 775 C CA . LYS A 1 99 ? 20.729 -9.306 -36.246 1.00 91.94 99 LYS A CA 1
ATOM 776 C C . LYS A 1 99 ? 21.350 -7.945 -35.915 1.00 91.94 99 LYS A C 1
ATOM 778 O O . LYS A 1 99 ? 21.109 -6.997 -36.662 1.00 91.94 99 LYS A O 1
ATOM 783 N N . ALA A 1 100 ? 22.163 -7.859 -34.862 1.00 93.44 100 ALA A N 1
ATOM 784 C CA . ALA A 1 100 ? 22.825 -6.622 -34.453 1.00 93.44 100 ALA A CA 1
ATOM 785 C C . ALA A 1 100 ? 23.768 -6.088 -35.544 1.00 93.44 100 ALA A C 1
ATOM 787 O O . ALA A 1 100 ? 23.675 -4.918 -35.905 1.00 93.44 100 ALA A O 1
ATOM 788 N N . VAL A 1 101 ? 24.593 -6.950 -36.150 1.00 93.94 101 VAL A N 1
ATOM 789 C CA . VAL A 1 101 ? 25.514 -6.561 -37.236 1.00 93.94 101 VAL A CA 1
ATOM 790 C C . VAL A 1 101 ? 24.756 -6.052 -38.465 1.00 93.94 101 VAL A C 1
ATOM 792 O O . VAL A 1 101 ? 25.079 -4.985 -38.985 1.00 93.94 101 VAL A O 1
ATOM 7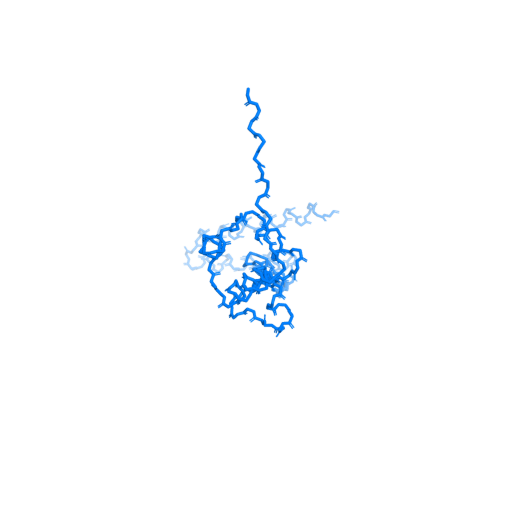95 N N . ARG A 1 102 ? 23.702 -6.755 -38.908 1.00 96.19 102 ARG A N 1
ATOM 796 C CA . ARG A 1 102 ? 22.872 -6.299 -40.042 1.00 96.19 102 ARG A CA 1
ATOM 797 C C . ARG A 1 102 ? 22.203 -4.956 -39.763 1.00 96.19 102 ARG A C 1
ATOM 799 O O . ARG A 1 102 ? 22.154 -4.098 -40.641 1.00 96.19 102 ARG A O 1
ATOM 806 N N . ARG A 1 103 ? 21.699 -4.760 -38.542 1.00 96.25 103 ARG A N 1
ATOM 807 C CA . ARG A 1 103 ? 21.074 -3.497 -38.144 1.00 96.25 103 ARG A CA 1
ATOM 808 C C . ARG A 1 103 ? 22.096 -2.364 -38.060 1.00 96.25 103 ARG A C 1
ATOM 810 O O . ARG A 1 103 ? 21.789 -1.272 -38.520 1.00 96.25 103 ARG A O 1
ATOM 817 N N . ALA A 1 104 ? 23.297 -2.622 -37.549 1.00 96.44 104 ALA A N 1
ATOM 818 C CA . ALA A 1 104 ? 24.384 -1.648 -37.531 1.00 96.44 104 ALA A CA 1
ATOM 819 C C . ALA A 1 104 ? 24.795 -1.241 -38.955 1.00 96.44 104 ALA A C 1
ATOM 821 O O . ALA A 1 104 ? 24.897 -0.052 -39.234 1.00 96.44 104 ALA A O 1
ATOM 822 N N . ALA A 1 105 ? 24.938 -2.200 -39.877 1.00 95.75 105 ALA A N 1
ATOM 823 C CA . ALA A 1 105 ? 25.225 -1.912 -41.284 1.00 95.75 105 ALA A CA 1
ATOM 824 C C . ALA A 1 105 ? 24.135 -1.036 -41.929 1.00 95.75 105 ALA A C 1
ATOM 826 O O . ALA A 1 105 ? 24.440 -0.065 -42.622 1.00 95.75 105 ALA A O 1
ATOM 827 N N . TRP A 1 106 ? 22.861 -1.326 -41.642 1.00 97.75 106 TRP A N 1
ATOM 828 C CA . TRP A 1 106 ? 21.751 -0.478 -42.074 1.00 97.75 106 TRP A CA 1
ATOM 829 C C . TRP A 1 106 ? 21.838 0.933 -41.472 1.00 97.75 106 TRP A C 1
ATOM 831 O O . TRP A 1 106 ? 21.733 1.903 -42.214 1.00 97.75 106 TRP A O 1
ATOM 841 N N . LEU A 1 107 ? 22.106 1.078 -40.170 1.00 97.38 107 LEU A N 1
ATOM 842 C CA . LEU A 1 107 ? 22.247 2.385 -39.508 1.00 97.38 107 LEU A CA 1
ATOM 843 C C . LEU A 1 107 ? 23.398 3.218 -40.094 1.00 97.38 107 LEU A C 1
ATOM 845 O O . LEU A 1 107 ? 23.245 4.421 -40.299 1.00 97.38 107 LEU A O 1
ATOM 849 N N . VAL A 1 108 ? 24.523 2.582 -40.435 1.00 96.75 108 VAL A N 1
ATOM 850 C CA . VAL A 1 108 ? 25.640 3.245 -41.130 1.00 96.75 108 VAL A CA 1
ATOM 851 C C . VAL A 1 108 ? 25.192 3.791 -42.486 1.00 96.75 108 VAL A C 1
ATOM 853 O O . VAL A 1 108 ? 25.507 4.934 -42.804 1.00 96.75 108 VAL A O 1
ATOM 856 N N . SER A 1 109 ? 24.400 3.029 -43.252 1.00 97.00 109 SER A N 1
ATOM 857 C CA . SER A 1 109 ? 23.861 3.500 -44.540 1.00 97.00 109 SER A CA 1
ATOM 858 C C . SER A 1 109 ? 22.945 4.726 -44.414 1.00 97.00 109 SER A C 1
ATOM 860 O O . SER A 1 109 ? 22.796 5.474 -45.373 1.00 97.00 109 SER A O 1
ATOM 862 N N . GLN A 1 110 ? 22.355 4.948 -43.234 1.00 97.00 110 GLN A N 1
ATOM 863 C CA . GLN A 1 110 ? 21.502 6.100 -42.924 1.00 97.00 110 GLN A CA 1
ATOM 864 C C . GLN A 1 110 ? 22.279 7.280 -42.308 1.00 97.00 110 GLN A C 1
ATOM 866 O O . GLN A 1 110 ? 21.675 8.257 -41.877 1.00 97.00 110 GLN A O 1
ATOM 871 N N . GLY A 1 111 ? 23.612 7.193 -42.208 1.00 96.69 111 GLY A N 1
ATOM 872 C CA . GLY A 1 111 ? 24.444 8.210 -41.552 1.00 96.69 111 GLY A CA 1
ATOM 873 C C . GLY A 1 111 ? 24.384 8.189 -40.018 1.00 96.69 111 GLY A C 1
ATOM 874 O O . GLY A 1 111 ? 24.973 9.049 -39.366 1.00 96.69 111 GLY A O 1
ATOM 875 N N . GLN A 1 112 ? 23.729 7.195 -39.410 1.00 96.88 112 GLN A N 1
ATOM 876 C CA . GLN A 1 112 ? 23.576 7.066 -37.956 1.00 96.88 112 GLN A CA 1
ATOM 877 C C . GLN A 1 112 ? 24.749 6.291 -37.325 1.00 96.88 112 GLN A C 1
ATOM 879 O O . GLN A 1 112 ? 24.577 5.258 -36.673 1.00 96.88 112 GLN A O 1
ATOM 884 N N . ALA A 1 113 ? 25.976 6.787 -37.513 1.00 93.62 113 ALA A N 1
ATOM 885 C CA . ALA A 1 113 ? 27.197 6.090 -37.088 1.00 93.62 113 ALA A CA 1
ATOM 886 C C . ALA A 1 113 ? 27.300 5.885 -35.560 1.00 93.62 113 ALA A C 1
ATOM 888 O O . ALA A 1 113 ? 27.833 4.869 -35.103 1.00 93.62 113 ALA A O 1
ATOM 889 N N . ALA A 1 114 ? 26.769 6.818 -34.761 1.00 95.75 114 ALA A N 1
ATOM 890 C CA . ALA A 1 114 ? 26.792 6.727 -33.299 1.00 95.75 114 ALA A CA 1
ATOM 891 C C . ALA A 1 114 ? 25.929 5.562 -32.778 1.00 95.75 114 ALA A C 1
ATOM 893 O O . ALA A 1 114 ? 26.401 4.750 -31.982 1.00 95.75 114 ALA A O 1
ATOM 894 N N . GLU A 1 115 ? 24.699 5.427 -33.283 1.00 94.19 115 GLU A N 1
ATOM 895 C CA . GLU A 1 115 ? 23.795 4.324 -32.929 1.00 94.19 115 GLU A CA 1
ATOM 896 C C . GLU A 1 115 ? 24.338 2.975 -33.408 1.00 94.19 115 GLU A C 1
ATOM 898 O O . GLU A 1 115 ? 24.295 1.989 -32.670 1.00 94.19 115 GLU A O 1
ATOM 903 N N . ALA A 1 116 ? 24.91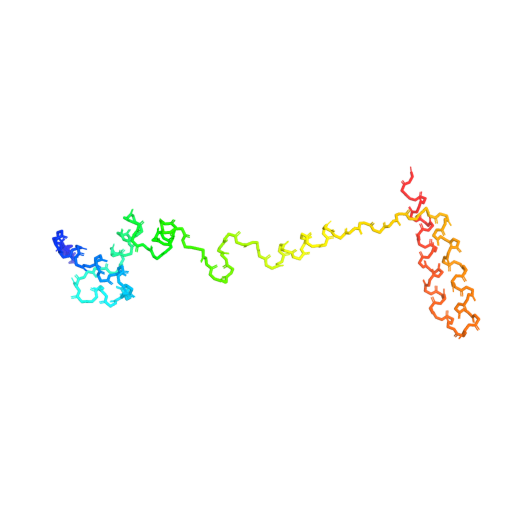6 2.933 -34.613 1.00 96.00 116 ALA A N 1
ATOM 904 C CA . ALA A 1 116 ? 25.568 1.732 -35.126 1.00 96.00 116 ALA A CA 1
ATOM 905 C C . ALA A 1 116 ? 26.726 1.283 -34.220 1.00 96.00 116 ALA A C 1
ATOM 907 O O . ALA A 1 116 ? 26.842 0.100 -33.898 1.00 96.00 116 ALA A O 1
ATOM 908 N N . THR A 1 117 ? 27.551 2.227 -33.759 1.00 96.69 117 THR A N 1
ATOM 909 C CA . THR A 1 117 ? 28.675 1.944 -32.856 1.00 96.69 117 THR A CA 1
ATOM 910 C C . THR A 1 117 ? 28.186 1.434 -31.503 1.00 96.69 117 THR A C 1
ATOM 912 O O . THR A 1 117 ? 28.702 0.432 -31.008 1.00 96.69 117 THR A O 1
ATOM 915 N N . ALA A 1 118 ? 27.167 2.071 -30.919 1.00 95.19 118 ALA A N 1
ATOM 916 C CA . ALA A 1 118 ? 26.572 1.619 -29.663 1.00 95.19 118 ALA A CA 1
ATOM 917 C C . ALA A 1 118 ? 26.027 0.184 -29.777 1.00 95.19 118 ALA A C 1
ATOM 919 O O . ALA A 1 118 ? 26.280 -0.649 -28.905 1.00 95.19 118 ALA A O 1
ATOM 920 N N . LEU A 1 119 ? 25.353 -0.134 -30.886 1.00 94.50 119 LEU A N 1
ATOM 921 C CA . LEU A 1 119 ? 24.809 -1.466 -31.138 1.00 94.50 119 LEU A CA 1
ATOM 922 C C . LEU A 1 119 ? 25.908 -2.530 -31.299 1.00 94.50 119 LEU A C 1
ATOM 924 O O . LEU A 1 119 ? 25.780 -3.628 -30.759 1.00 94.50 119 LEU A O 1
ATOM 928 N N . LEU A 1 120 ? 27.004 -2.211 -31.996 1.00 93.88 120 LEU A N 1
ATOM 929 C CA . LEU A 1 120 ? 28.147 -3.120 -32.144 1.00 93.88 120 LEU A CA 1
ATOM 930 C C . LEU A 1 120 ? 28.866 -3.365 -30.813 1.00 93.88 120 LEU A C 1
ATOM 932 O O . LEU A 1 120 ? 29.244 -4.498 -30.528 1.00 93.88 120 LEU A O 1
ATOM 936 N N . ARG A 1 121 ? 29.001 -2.339 -29.964 1.00 94.44 121 ARG A N 1
ATOM 937 C CA . ARG A 1 121 ? 29.565 -2.494 -28.613 1.00 94.44 121 ARG A CA 1
ATOM 938 C C . ARG A 1 121 ? 28.693 -3.370 -27.719 1.00 94.44 121 ARG A C 1
ATOM 940 O O . ARG A 1 121 ? 29.220 -4.208 -26.993 1.00 94.44 121 ARG A O 1
ATOM 947 N N . ALA A 1 122 ? 27.371 -3.223 -27.801 1.00 90.44 122 ALA A N 1
ATOM 948 C CA . ALA A 1 122 ? 26.443 -4.104 -27.098 1.00 90.44 122 ALA A CA 1
ATOM 949 C C . ALA A 1 122 ? 26.553 -5.559 -27.592 1.00 90.44 122 ALA A C 1
ATOM 951 O O . ALA A 1 122 ? 26.560 -6.485 -26.784 1.00 90.44 122 ALA A O 1
ATOM 952 N N . ALA A 1 123 ? 26.703 -5.765 -28.905 1.00 89.94 123 ALA A N 1
ATOM 953 C CA . ALA A 1 123 ? 26.915 -7.089 -29.489 1.00 89.94 123 ALA A CA 1
ATOM 954 C C . ALA A 1 123 ? 28.239 -7.724 -29.017 1.00 89.94 123 ALA A C 1
ATOM 956 O O . ALA A 1 123 ? 28.255 -8.883 -28.615 1.00 89.94 123 ALA A O 1
ATOM 957 N N . GLU A 1 124 ? 29.331 -6.957 -28.985 1.00 90.12 124 GLU A N 1
ATOM 958 C CA . GLU A 1 124 ? 30.634 -7.397 -28.464 1.00 90.12 124 GLU A CA 1
ATOM 959 C C . GLU A 1 124 ? 30.550 -7.813 -26.984 1.00 90.12 124 GLU A C 1
ATOM 961 O O . GLU A 1 124 ? 31.101 -8.840 -26.585 1.00 90.12 124 GLU A O 1
ATOM 966 N N . ALA A 1 125 ? 29.822 -7.049 -26.164 1.00 89.38 125 ALA A N 1
ATOM 967 C CA . ALA A 1 125 ? 29.590 -7.391 -24.762 1.00 89.38 125 ALA A CA 1
ATOM 968 C C . ALA A 1 125 ? 28.769 -8.683 -24.609 1.00 89.38 125 ALA A C 1
ATOM 970 O O . ALA A 1 125 ? 29.109 -9.531 -23.785 1.00 89.38 125 ALA A O 1
ATOM 971 N N . LEU A 1 126 ? 27.725 -8.861 -25.424 1.00 83.62 126 LEU A N 1
ATOM 972 C CA . LEU A 1 126 ? 26.908 -10.076 -25.433 1.00 83.62 126 LEU A CA 1
ATOM 973 C C . LEU A 1 126 ? 27.716 -11.316 -25.829 1.00 83.62 126 LEU A C 1
ATOM 975 O O . LEU A 1 126 ? 27.557 -12.360 -25.199 1.00 83.62 126 LEU A O 1
ATOM 979 N N . ASP A 1 127 ? 28.595 -11.208 -26.828 1.00 85.38 127 ASP A N 1
ATOM 980 C CA . ASP A 1 127 ? 29.475 -12.315 -27.209 1.00 85.38 127 ASP A CA 1
ATOM 981 C C . ASP A 1 127 ? 30.411 -12.686 -26.052 1.00 85.38 127 ASP A C 1
ATOM 983 O O . ASP A 1 127 ? 30.449 -13.842 -25.645 1.00 85.38 127 ASP A O 1
ATOM 987 N N . ARG A 1 128 ? 31.066 -11.710 -25.408 1.00 85.88 128 ARG A N 1
ATOM 988 C CA . ARG A 1 128 ? 31.907 -11.974 -24.222 1.00 85.88 128 ARG A CA 1
ATOM 989 C C . ARG A 1 128 ? 31.150 -12.692 -23.104 1.00 85.88 128 ARG A C 1
ATOM 991 O O . ARG A 1 128 ? 31.671 -13.643 -22.526 1.00 85.88 128 ARG A O 1
ATOM 998 N N . LEU A 1 129 ? 29.926 -12.257 -22.806 1.00 81.56 129 LEU A N 1
ATOM 999 C CA . LEU A 1 129 ? 29.101 -12.850 -21.750 1.00 81.56 129 LEU A CA 1
ATOM 1000 C C . LEU A 1 129 ? 28.626 -14.265 -22.101 1.00 81.56 129 LEU A C 1
ATOM 1002 O O . LEU A 1 129 ? 28.580 -15.121 -21.219 1.00 81.56 129 LEU A O 1
ATOM 1006 N N . LYS A 1 130 ? 28.346 -14.546 -23.381 1.00 72.12 130 LYS A N 1
ATOM 1007 C CA . LYS A 1 130 ? 28.016 -15.897 -23.867 1.00 72.12 130 LYS A CA 1
ATOM 1008 C C . LYS A 1 130 ? 29.106 -16.911 -23.507 1.00 72.12 130 LYS A C 1
ATOM 1010 O O . LYS A 1 130 ? 28.789 -18.049 -23.173 1.00 72.12 130 LYS A O 1
ATOM 1015 N N . TRP A 1 131 ? 30.373 -16.505 -23.573 1.00 58.69 131 TRP A N 1
ATOM 1016 C CA . TRP A 1 131 ? 31.520 -17.363 -23.257 1.00 58.69 131 TRP A CA 1
ATOM 1017 C C . TRP A 1 131 ? 31.880 -17.400 -21.766 1.00 58.69 131 TRP A C 1
ATOM 1019 O O . TRP A 1 131 ? 32.591 -18.308 -21.356 1.00 58.69 131 TRP A O 1
ATOM 1029 N N . ALA A 1 132 ? 31.381 -16.462 -20.957 1.00 60.09 132 ALA A N 1
ATOM 1030 C CA . ALA A 1 132 ? 31.560 -16.459 -19.502 1.00 60.09 132 ALA A CA 1
ATOM 1031 C C . ALA A 1 132 ? 30.508 -17.306 -18.758 1.00 60.09 132 ALA A C 1
ATOM 1033 O O . ALA A 1 132 ? 30.724 -17.689 -17.613 1.00 60.09 132 ALA A O 1
ATOM 1034 N N . ALA A 1 133 ? 29.367 -17.578 -19.397 1.00 56.66 133 ALA A N 1
ATOM 1035 C CA . ALA A 1 133 ? 28.264 -18.368 -18.848 1.00 56.66 133 ALA A CA 1
ATOM 1036 C C . ALA A 1 133 ? 28.342 -19.874 -19.190 1.00 56.66 133 ALA A C 1
ATOM 1038 O O . ALA A 1 133 ? 27.351 -20.587 -19.023 1.00 56.66 133 ALA A O 1
ATOM 1039 N N . LYS A 1 134 ? 29.483 -20.342 -19.708 1.00 48.53 134 LYS A N 1
ATOM 1040 C CA . LYS A 1 134 ? 29.748 -21.737 -20.082 1.00 48.53 134 LYS A CA 1
ATOM 1041 C C . LYS A 1 134 ? 30.768 -22.347 -19.129 1.00 48.53 134 LYS A C 1
ATOM 1043 O O . LYS A 1 134 ? 30.589 -23.537 -18.797 1.00 48.53 134 LYS A O 1
#

Sequence (134 aa):
MEHYRLRKYRGPETWAQVRKAYVAGESAPSVARRFDVGLANLRRRARVEGWTRSKIAERLDLKPLRGGADDPSPALMALAELEAMPEPPRIDAYAALGKAVRRAAWLVSQGQAAEATALLRAAEALDRLKWAAK

Radius of gyration: 34.03 Å; chains: 1; bounding box: 59×36×94 Å

pLDDT: mean 84.42, std 12.02, range [39.19, 97.75]